Protein AF-A0A4Q3GVM4-F1 (afdb_monomer_lite)

Radius of gyration: 17.22 Å; chains: 1; bounding box: 42×36×44 Å

Structure (mmCIF, N/CA/C/O backbone):
data_AF-A0A4Q3GVM4-F1
#
_entry.id   AF-A0A4Q3GVM4-F1
#
loop_
_atom_site.group_PDB
_atom_site.id
_atom_site.type_symbol
_atom_site.label_atom_id
_atom_site.label_alt_id
_atom_site.label_comp_id
_atom_site.label_asym_id
_atom_site.label_entity_id
_atom_site.label_seq_id
_atom_site.pdbx_PDB_ins_code
_atom_site.Cartn_x
_atom_site.Cartn_y
_atom_site.Cartn_z
_atom_site.occupancy
_atom_site.B_iso_or_equiv
_atom_site.auth_seq_id
_atom_site.auth_comp_id
_atom_site.auth_asym_id
_atom_site.auth_atom_id
_atom_site.pdbx_PDB_model_num
ATOM 1 N N . MET A 1 1 ? 24.639 -1.504 -3.680 1.00 48.97 1 MET A N 1
ATOM 2 C CA . MET A 1 1 ? 23.249 -1.996 -3.869 1.00 48.97 1 MET A CA 1
ATOM 3 C C . MET A 1 1 ? 22.538 -2.455 -2.581 1.00 48.97 1 MET A C 1
ATOM 5 O O . MET A 1 1 ? 21.337 -2.691 -2.634 1.00 48.97 1 MET A O 1
ATOM 9 N N . ALA A 1 2 ? 23.210 -2.561 -1.423 1.00 47.97 2 ALA A N 1
ATOM 10 C CA . ALA A 1 2 ? 22.568 -2.948 -0.154 1.00 47.97 2 ALA A CA 1
ATOM 11 C C . ALA A 1 2 ? 21.756 -1.811 0.507 1.00 47.97 2 ALA A C 1
ATOM 13 O O . ALA A 1 2 ? 20.707 -2.059 1.096 1.00 47.97 2 ALA A O 1
ATOM 14 N N . GLU A 1 3 ? 22.196 -0.560 0.349 1.00 51.62 3 GLU A N 1
ATOM 15 C CA . GLU A 1 3 ? 21.577 0.609 0.989 1.00 51.62 3 GLU A CA 1
ATOM 16 C C . GLU A 1 3 ? 20.152 0.893 0.470 1.00 51.62 3 GLU A C 1
ATOM 18 O O . GLU A 1 3 ? 19.243 1.176 1.248 1.00 51.62 3 GLU A O 1
ATOM 23 N N . SER A 1 4 ? 19.918 0.725 -0.838 1.00 56.19 4 SER A N 1
ATOM 24 C CA . SER A 1 4 ? 18.598 0.898 -1.466 1.00 56.19 4 SER A CA 1
ATOM 25 C C . SER A 1 4 ? 17.582 -0.119 -0.944 1.00 56.19 4 SER A C 1
ATOM 27 O O . SER A 1 4 ? 16.437 0.229 -0.684 1.00 56.19 4 SER A O 1
ATOM 29 N N . ARG A 1 5 ? 18.007 -1.371 -0.722 1.00 58.22 5 ARG A N 1
ATOM 30 C CA . ARG A 1 5 ? 17.138 -2.432 -0.192 1.00 58.22 5 ARG A CA 1
ATOM 31 C C . ARG A 1 5 ? 16.709 -2.147 1.254 1.00 58.22 5 ARG A C 1
ATOM 33 O O . ARG A 1 5 ? 15.578 -2.452 1.612 1.00 58.22 5 ARG A O 1
ATOM 40 N N . HIS A 1 6 ? 17.579 -1.520 2.050 1.00 57.88 6 HIS A N 1
ATOM 41 C CA . HIS A 1 6 ? 17.276 -1.131 3.431 1.00 57.88 6 HIS A CA 1
ATOM 42 C C . HIS A 1 6 ? 16.294 0.055 3.503 1.00 57.88 6 HIS A C 1
ATOM 44 O O . HIS A 1 6 ? 15.395 0.057 4.338 1.00 57.88 6 HIS A O 1
ATOM 50 N N . LYS A 1 7 ? 16.389 1.022 2.575 1.00 63.03 7 LYS A N 1
ATOM 51 C CA . LYS A 1 7 ? 15.442 2.155 2.479 1.00 63.03 7 LYS A CA 1
ATOM 52 C C . LYS A 1 7 ? 14.023 1.714 2.102 1.00 63.03 7 LYS A C 1
ATOM 54 O O . LYS A 1 7 ? 13.053 2.289 2.582 1.00 63.03 7 LYS A O 1
ATOM 59 N N . LEU A 1 8 ? 13.890 0.666 1.289 1.00 69.75 8 LEU A N 1
ATOM 60 C CA . LEU A 1 8 ? 12.582 0.115 0.908 1.00 69.75 8 LEU A CA 1
ATOM 61 C C . LEU A 1 8 ? 11.938 -0.695 2.033 1.00 69.75 8 LEU A C 1
ATOM 63 O O . LEU A 1 8 ? 10.719 -0.689 2.150 1.00 69.75 8 LEU A O 1
ATOM 67 N N . ALA A 1 9 ? 12.741 -1.329 2.894 1.00 76.38 9 ALA A N 1
ATOM 68 C CA . ALA A 1 9 ? 12.224 -2.054 4.053 1.00 76.38 9 ALA A CA 1
ATOM 69 C C . ALA A 1 9 ? 11.452 -1.127 5.010 1.00 76.38 9 ALA A C 1
ATOM 71 O O . ALA A 1 9 ? 10.429 -1.526 5.562 1.00 76.38 9 ALA A O 1
ATOM 72 N N . PHE A 1 10 ? 11.886 0.132 5.151 1.00 81.88 10 PHE A N 1
ATOM 73 C CA . PHE A 1 10 ? 11.134 1.146 5.894 1.00 81.88 10 PHE A CA 1
ATOM 74 C C . PHE A 1 10 ? 9.769 1.442 5.253 1.00 81.88 10 PHE A C 1
ATOM 76 O O . PHE A 1 10 ? 8.774 1.553 5.962 1.00 81.88 10 PHE A O 1
ATOM 83 N N . LEU A 1 11 ? 9.693 1.508 3.919 1.00 82.81 11 LEU A N 1
ATOM 84 C CA . LEU A 1 11 ? 8.435 1.720 3.192 1.00 82.81 11 LEU A CA 1
ATOM 85 C C . LEU A 1 11 ? 7.505 0.500 3.251 1.00 82.81 11 LEU A C 1
ATOM 87 O O . LEU A 1 11 ? 6.294 0.664 3.368 1.00 82.81 11 LEU A O 1
ATOM 91 N N . ASP A 1 12 ? 8.047 -0.720 3.231 1.00 83.31 12 ASP A N 1
ATOM 92 C CA . ASP A 1 12 ? 7.274 -1.935 3.512 1.00 83.31 12 ASP A CA 1
ATOM 93 C C . ASP A 1 12 ? 6.726 -1.930 4.951 1.00 83.31 12 ASP A C 1
ATOM 95 O O . ASP A 1 12 ? 5.575 -2.314 5.175 1.00 83.31 12 ASP A O 1
ATOM 99 N N . GLY A 1 13 ? 7.512 -1.441 5.918 1.00 84.38 13 GLY A N 1
ATOM 100 C CA . GLY A 1 13 ? 7.070 -1.211 7.296 1.00 84.38 13 GLY A CA 1
ATOM 101 C C . GLY A 1 13 ? 5.973 -0.149 7.392 1.00 84.38 13 GLY A C 1
ATOM 102 O O . GLY A 1 13 ? 4.970 -0.359 8.071 1.00 84.38 13 GLY A O 1
ATOM 103 N N . LEU A 1 14 ? 6.107 0.950 6.644 1.00 86.44 14 LEU A N 1
ATOM 104 C CA . LEU A 1 14 ? 5.104 2.011 6.563 1.00 86.44 14 LEU A CA 1
ATOM 105 C C . LEU A 1 14 ? 3.800 1.514 5.925 1.00 86.44 14 LEU A C 1
ATOM 107 O O . LEU A 1 14 ? 2.724 1.887 6.381 1.00 86.44 14 LEU A O 1
ATOM 111 N N . ARG A 1 15 ? 3.868 0.613 4.935 1.00 86.38 15 ARG A N 1
ATOM 112 C CA . ARG A 1 15 ? 2.685 -0.084 4.405 1.00 86.38 15 ARG A CA 1
ATOM 113 C C . ARG A 1 15 ? 1.995 -0.905 5.498 1.00 86.38 15 ARG A C 1
ATOM 115 O O . ARG A 1 15 ? 0.772 -0.863 5.610 1.00 86.38 15 ARG A O 1
ATOM 122 N N . GLY A 1 16 ? 2.768 -1.636 6.304 1.00 85.62 16 GLY A N 1
ATOM 123 C CA . GLY A 1 16 ? 2.251 -2.378 7.457 1.00 85.62 16 GLY A CA 1
ATOM 124 C C . GLY A 1 16 ? 1.559 -1.457 8.465 1.00 85.62 16 GLY A C 1
ATOM 125 O O . GLY A 1 16 ? 0.412 -1.701 8.839 1.00 85.62 16 GLY A O 1
ATOM 126 N N . PHE A 1 17 ? 2.208 -0.348 8.818 1.00 88.00 17 PHE A N 1
ATOM 127 C CA . PHE A 1 17 ? 1.648 0.679 9.694 1.00 88.00 17 PHE A CA 1
ATOM 128 C C . PHE A 1 17 ? 0.351 1.282 9.136 1.00 88.00 17 PHE A C 1
ATOM 130 O O . PHE A 1 17 ? -0.640 1.357 9.857 1.00 88.00 17 PHE A O 1
ATOM 137 N N . ALA A 1 18 ? 0.315 1.626 7.845 1.00 87.31 18 ALA A N 1
ATOM 138 C CA . ALA A 1 18 ? -0.884 2.139 7.188 1.00 87.31 18 ALA A CA 1
ATOM 139 C C . ALA A 1 18 ? -2.031 1.115 7.226 1.00 87.31 18 ALA A C 1
ATOM 141 O O . ALA A 1 18 ? -3.155 1.475 7.552 1.00 87.31 18 ALA A O 1
ATOM 142 N N . SER A 1 19 ? -1.759 -0.175 6.991 1.00 86.94 19 SER A N 1
ATOM 143 C CA . SER A 1 19 ? -2.795 -1.217 7.083 1.00 86.94 19 SER A CA 1
ATOM 144 C C . SER A 1 19 ? -3.345 -1.402 8.503 1.00 86.94 19 SER A C 1
ATOM 146 O O . SER A 1 19 ? -4.548 -1.595 8.676 1.00 86.94 19 SER A O 1
ATOM 148 N N . LEU A 1 20 ? -2.490 -1.278 9.527 1.00 87.50 20 LEU A N 1
ATOM 149 C CA . LEU A 1 20 ? -2.920 -1.302 10.924 1.00 87.50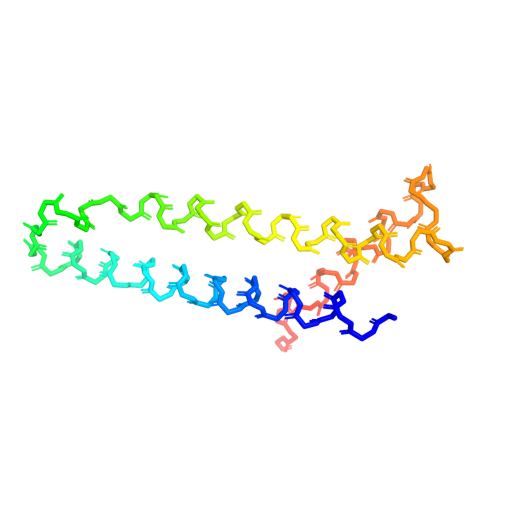 20 LEU A CA 1
ATOM 150 C C . LEU A 1 20 ? -3.770 -0.072 11.254 1.00 87.50 20 LEU A C 1
ATOM 152 O O . LEU A 1 20 ? -4.79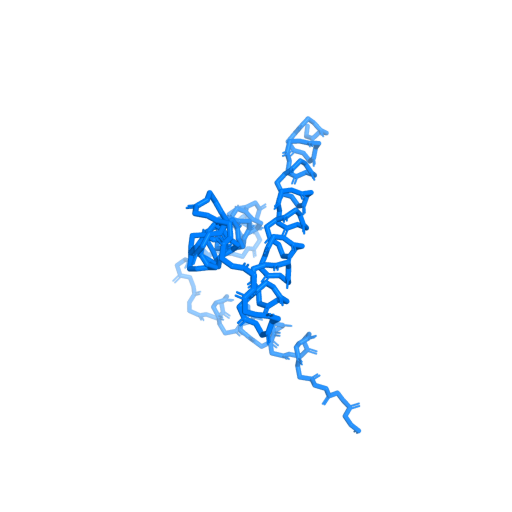5 -0.200 11.915 1.00 87.50 20 LEU A O 1
ATOM 156 N N . TRP A 1 21 ? -3.387 1.100 10.748 1.00 84.19 21 TRP A N 1
ATOM 157 C CA . TRP A 1 21 ? -4.183 2.316 10.884 1.00 84.19 21 TRP A CA 1
ATOM 158 C C . TRP A 1 21 ? -5.559 2.156 10.230 1.00 84.19 21 TRP A C 1
ATOM 160 O O . TRP A 1 21 ? -6.562 2.475 10.862 1.00 84.19 21 TRP A O 1
ATOM 170 N N . VAL A 1 22 ? -5.644 1.598 9.015 1.00 84.75 22 VAL A N 1
ATOM 171 C CA . VAL A 1 22 ? -6.925 1.301 8.345 1.00 84.75 22 VAL A CA 1
ATOM 172 C C . VAL A 1 22 ? -7.798 0.386 9.208 1.00 84.75 22 VAL A C 1
ATOM 174 O O . VAL A 1 22 ? -8.988 0.662 9.371 1.00 84.75 22 VAL A O 1
ATOM 177 N N . LEU A 1 23 ? -7.220 -0.670 9.793 1.00 84.75 23 LEU A N 1
ATOM 178 C CA . LEU A 1 23 ? -7.935 -1.589 10.683 1.00 84.75 23 LEU A CA 1
ATOM 179 C C . LEU A 1 23 ? -8.467 -0.865 11.927 1.00 84.75 23 LEU A C 1
ATOM 181 O O . LEU A 1 23 ? -9.644 -0.993 12.254 1.00 84.75 23 LEU A O 1
ATOM 185 N N . VAL A 1 24 ? -7.620 -0.079 12.595 1.00 82.69 24 VAL A N 1
ATOM 186 C CA . VAL A 1 24 ? -8.003 0.700 13.781 1.00 82.69 24 VAL A CA 1
ATOM 187 C C . VAL A 1 24 ? -9.097 1.714 13.438 1.00 82.69 24 VAL A C 1
ATOM 189 O O . VAL A 1 24 ? -10.075 1.811 14.174 1.00 82.69 24 VAL A O 1
ATOM 192 N N . GLY A 1 25 ? -8.995 2.398 12.295 1.00 78.81 25 GLY A N 1
ATOM 193 C CA . GLY A 1 25 ? -10.019 3.321 11.802 1.00 78.81 25 GLY A CA 1
ATOM 194 C C . GLY A 1 25 ? -11.373 2.639 11.579 1.00 78.81 25 GLY A C 1
ATOM 195 O O . GLY A 1 25 ? -12.397 3.149 12.029 1.00 78.81 25 GLY A O 1
ATOM 196 N N . HIS A 1 26 ? -11.393 1.443 10.978 1.00 83.12 26 HIS A N 1
ATOM 197 C CA . HIS A 1 26 ? -12.626 0.661 10.813 1.00 83.12 26 HIS A CA 1
ATOM 198 C C . HIS A 1 26 ? -13.198 0.177 12.154 1.00 83.12 26 HIS A C 1
ATOM 200 O O . HIS A 1 26 ? -14.410 0.226 12.356 1.00 83.12 26 HIS A O 1
ATOM 206 N N . VAL A 1 27 ? -12.353 -0.251 13.097 1.00 80.31 27 VAL A N 1
ATOM 207 C CA . VAL A 1 27 ? -12.792 -0.668 14.441 1.00 80.31 27 VAL A CA 1
ATOM 208 C C . VAL A 1 27 ? -13.390 0.511 15.217 1.00 80.31 27 VAL A C 1
ATOM 210 O O . VAL A 1 27 ? -14.430 0.359 15.857 1.00 80.31 27 VAL A O 1
ATOM 213 N N . MET A 1 28 ? -12.792 1.701 15.132 1.00 74.31 28 MET A N 1
ATOM 214 C CA . MET A 1 28 ? -13.329 2.922 15.748 1.00 74.31 28 MET A CA 1
ATOM 215 C C . MET A 1 28 ? -14.651 3.356 15.103 1.00 74.31 28 MET A C 1
ATOM 217 O O . MET A 1 28 ? -15.590 3.723 15.810 1.00 74.31 28 MET A O 1
ATOM 221 N N . PHE A 1 29 ? -14.758 3.246 13.774 1.00 73.00 29 PHE A N 1
ATOM 222 C CA . PHE A 1 29 ? -15.999 3.509 13.045 1.00 73.00 29 PHE A CA 1
ATOM 223 C C . PHE A 1 29 ? -17.133 2.570 13.488 1.00 73.00 29 PHE A C 1
ATOM 225 O O . PHE A 1 29 ? -18.234 3.032 13.778 1.00 73.00 29 PHE A O 1
ATOM 232 N N . LEU A 1 30 ? -16.855 1.267 13.615 1.00 76.19 30 LEU A N 1
ATOM 233 C CA . LEU A 1 30 ? -17.839 0.255 14.024 1.00 76.19 30 LEU A CA 1
ATOM 234 C C . LEU A 1 30 ? -18.236 0.344 15.507 1.00 76.19 30 LEU A C 1
ATOM 236 O O . LEU A 1 30 ? -19.363 0.006 15.857 1.00 76.19 30 LEU A O 1
ATOM 240 N N . THR A 1 31 ? -17.337 0.795 16.384 1.00 77.56 31 THR A N 1
ATOM 241 C CA . THR A 1 31 ? -17.599 0.923 17.834 1.00 77.56 31 THR A CA 1
ATOM 242 C C . THR A 1 31 ? -18.268 2.244 18.225 1.00 77.56 31 THR A C 1
ATOM 244 O O . THR A 1 31 ? -18.648 2.416 19.381 1.00 77.56 31 THR A O 1
ATOM 247 N N . GLY A 1 32 ? -18.430 3.187 17.288 1.00 67.81 32 GLY A N 1
ATOM 248 C CA . GLY A 1 32 ? -19.054 4.491 17.542 1.00 67.81 32 GLY A CA 1
ATOM 249 C C . GLY A 1 32 ? -18.195 5.459 18.368 1.00 67.81 32 GLY A C 1
ATOM 250 O O . GLY A 1 32 ? -18.638 6.567 18.674 1.00 67.81 32 GLY A O 1
ATOM 251 N N . TYR A 1 33 ? -16.957 5.080 18.702 1.00 65.19 33 TYR A N 1
ATOM 252 C CA . TYR A 1 33 ? -15.996 5.919 19.412 1.00 65.19 33 TYR A CA 1
ATOM 253 C C . TYR A 1 33 ? -15.318 6.880 18.426 1.00 65.19 33 TYR A C 1
ATOM 255 O O . TYR A 1 33 ? -14.309 6.565 17.796 1.00 65.19 33 TYR A O 1
ATOM 263 N N . LYS A 1 34 ? -15.879 8.084 18.277 1.00 57.97 34 LYS A N 1
ATOM 264 C CA . LYS A 1 34 ? -15.298 9.141 17.436 1.00 57.97 34 LYS A CA 1
ATOM 265 C C . LYS A 1 34 ? -14.224 9.913 18.199 1.00 57.97 34 LYS A C 1
ATOM 267 O O . LYS A 1 34 ? -14.508 10.921 18.840 1.00 57.97 34 LYS A O 1
ATOM 272 N N . VAL A 1 35 ? -12.972 9.475 18.095 1.00 60.25 35 VAL A N 1
ATOM 273 C CA . VAL A 1 35 ? -11.826 10.337 18.410 1.00 60.25 35 VAL A CA 1
ATOM 274 C C . VAL A 1 35 ? -11.539 11.169 17.161 1.00 60.25 35 VAL A C 1
ATOM 276 O O . VAL A 1 35 ? -11.107 10.628 16.149 1.00 60.25 35 VAL A O 1
ATOM 279 N N . MET A 1 36 ? -11.788 12.479 17.223 1.00 56.06 36 MET A N 1
ATOM 280 C CA . MET A 1 36 ? -11.686 13.436 16.102 1.00 56.06 36 MET A CA 1
ATOM 281 C C . MET A 1 36 ? -10.327 13.424 15.365 1.00 56.06 36 MET A C 1
ATOM 283 O O . MET A 1 36 ? -10.240 13.893 14.240 1.00 56.06 36 MET A O 1
ATOM 287 N N . ILE A 1 37 ? -9.281 12.850 15.968 1.00 55.94 37 ILE A N 1
ATOM 288 C CA . ILE A 1 37 ? -7.921 12.751 15.410 1.00 55.94 37 ILE A CA 1
ATOM 289 C C . ILE A 1 37 ? -7.733 11.499 14.524 1.00 55.94 37 ILE A C 1
ATOM 291 O O . ILE A 1 37 ? -6.883 11.497 13.641 1.00 55.94 37 ILE A O 1
ATOM 295 N N . PHE A 1 38 ? -8.537 10.446 14.716 1.00 54.62 38 PHE A N 1
ATOM 296 C CA . PHE A 1 38 ? -8.485 9.192 13.937 1.00 54.62 38 PHE A CA 1
ATOM 297 C C . PHE A 1 38 ? -9.723 8.992 13.045 1.00 54.62 38 PHE A C 1
ATOM 299 O O . PHE A 1 38 ? -9.931 7.910 12.501 1.00 54.62 38 PHE A O 1
ATOM 306 N N . ALA A 1 39 ? -10.566 10.020 12.927 1.00 53.19 39 ALA A N 1
ATOM 307 C CA . ALA A 1 39 ? -11.935 9.915 12.425 1.00 53.19 39 ALA A CA 1
ATOM 308 C C . ALA A 1 39 ? -12.065 9.684 10.910 1.00 53.19 39 ALA A C 1
ATOM 310 O O . ALA A 1 39 ? -13.165 9.387 10.449 1.00 53.19 39 ALA A O 1
ATOM 311 N N . GLU A 1 40 ? -10.975 9.780 10.149 1.00 63.91 40 GLU A N 1
ATOM 312 C CA . GLU A 1 40 ? -10.983 9.584 8.700 1.00 63.91 40 GLU A CA 1
ATOM 313 C C . GLU A 1 40 ? -10.135 8.359 8.336 1.00 63.91 40 GLU A C 1
ATOM 315 O O . GLU A 1 40 ? -8.930 8.480 8.091 1.00 63.91 40 GLU A O 1
ATOM 320 N N . PRO A 1 41 ? -10.737 7.152 8.311 1.00 68.62 41 PRO A N 1
ATOM 321 C CA . PRO A 1 41 ? -10.065 5.958 7.796 1.00 68.62 41 PRO A CA 1
ATOM 322 C C . PRO A 1 41 ? -9.574 6.142 6.348 1.00 68.62 41 PRO A C 1
ATOM 324 O O . PRO A 1 41 ? -8.633 5.461 5.939 1.00 68.62 41 PRO A O 1
ATOM 327 N N . ASP A 1 42 ? -10.152 7.090 5.609 1.00 76.62 42 ASP A N 1
ATOM 328 C CA . ASP A 1 42 ? -9.817 7.415 4.222 1.00 76.62 42 ASP A CA 1
ATOM 329 C C . ASP A 1 42 ? -8.342 7.806 4.049 1.00 76.62 42 ASP A C 1
ATOM 331 O O . ASP A 1 42 ? -7.666 7.255 3.181 1.00 76.62 42 ASP A O 1
ATOM 335 N N . LEU A 1 43 ? -7.780 8.632 4.942 1.00 80.50 43 LEU A N 1
ATOM 336 C CA . LEU A 1 43 ? -6.364 9.032 4.875 1.00 80.50 43 LEU A CA 1
ATOM 337 C C . LEU A 1 43 ? -5.406 7.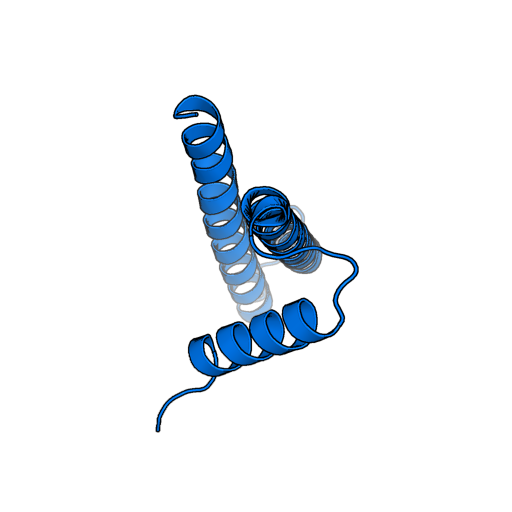838 4.996 1.00 80.50 43 LEU A C 1
ATOM 339 O O . LEU A 1 43 ? -4.355 7.789 4.352 1.00 80.50 43 LEU A O 1
ATOM 343 N N . ALA A 1 44 ? -5.763 6.850 5.816 1.00 81.31 44 ALA A N 1
ATOM 344 C CA . ALA A 1 44 ? -4.952 5.654 6.002 1.00 81.31 44 ALA A CA 1
ATOM 345 C C . ALA A 1 44 ? 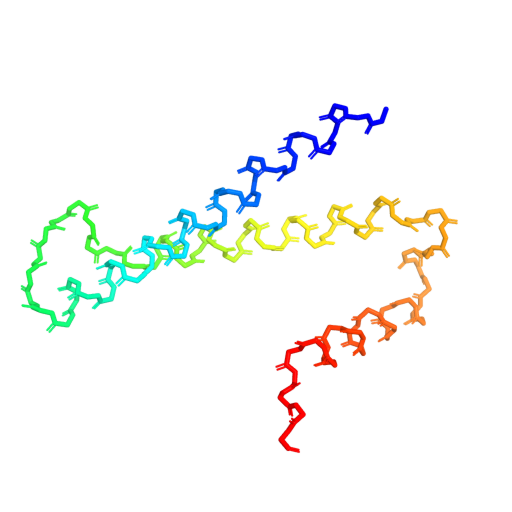-4.993 4.742 4.769 1.00 81.31 44 ALA A C 1
ATOM 347 O O . ALA A 1 44 ? -3.974 4.154 4.393 1.00 81.31 44 ALA A O 1
ATOM 348 N N . VAL A 1 45 ? -6.157 4.655 4.120 1.00 84.25 45 VAL A N 1
ATOM 349 C CA . VAL A 1 45 ? -6.336 3.917 2.866 1.00 84.25 45 VAL A CA 1
ATOM 350 C C . VAL A 1 45 ? -5.565 4.596 1.737 1.00 84.25 45 VAL A C 1
ATOM 352 O O . VAL A 1 45 ? -4.829 3.921 1.015 1.00 84.25 45 VAL A O 1
ATOM 355 N N . GLU A 1 46 ? -5.666 5.919 1.611 1.00 87.62 46 GLU A N 1
ATOM 356 C CA . GLU A 1 46 ? -4.919 6.698 0.620 1.00 87.62 46 GLU A CA 1
ATOM 357 C C . GLU A 1 46 ? -3.411 6.498 0.775 1.00 87.62 46 GLU A C 1
ATOM 3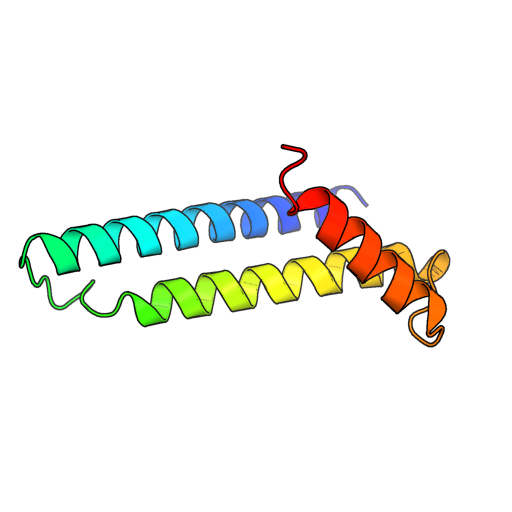59 O O . GLU A 1 46 ? -2.723 6.148 -0.190 1.00 87.62 46 GLU A O 1
ATOM 364 N N . LEU A 1 47 ? -2.898 6.615 2.003 1.00 86.44 47 LEU A N 1
ATOM 365 C CA . LEU A 1 47 ? -1.489 6.378 2.303 1.00 86.44 47 LEU A CA 1
ATOM 366 C C . LEU A 1 47 ? -1.063 4.951 1.922 1.00 86.44 47 LEU A C 1
ATOM 368 O O . LEU A 1 47 ? -0.027 4.757 1.279 1.00 86.44 47 LEU A O 1
ATOM 372 N N . PHE A 1 48 ? -1.871 3.947 2.271 1.00 87.69 48 PHE A N 1
ATOM 373 C CA . PHE A 1 48 ? -1.602 2.550 1.933 1.00 87.69 48 PHE A CA 1
ATOM 374 C C . PHE A 1 48 ? -1.542 2.319 0.415 1.00 87.69 48 PHE A C 1
ATOM 376 O O . PHE A 1 48 ? -0.630 1.638 -0.073 1.00 87.69 48 PHE A O 1
ATOM 383 N N . ILE A 1 49 ? -2.485 2.889 -0.342 1.00 87.81 49 ILE A N 1
ATOM 384 C CA . ILE A 1 49 ? -2.554 2.758 -1.803 1.00 87.81 49 ILE A CA 1
ATOM 385 C C . ILE A 1 49 ? -1.356 3.446 -2.461 1.00 87.81 49 ILE A C 1
ATOM 387 O O . ILE A 1 49 ? -0.713 2.839 -3.321 1.00 87.81 49 ILE A O 1
ATOM 391 N N . ILE A 1 50 ? -1.009 4.665 -2.036 1.00 89.44 50 ILE A N 1
ATOM 392 C CA . ILE A 1 50 ? 0.114 5.433 -2.594 1.00 89.44 50 ILE A CA 1
ATOM 393 C C . ILE A 1 50 ? 1.441 4.699 -2.369 1.00 89.44 50 ILE A C 1
ATOM 395 O O . ILE A 1 50 ? 2.196 4.493 -3.322 1.00 89.44 50 ILE A O 1
ATOM 399 N N . ILE A 1 51 ? 1.712 4.239 -1.141 1.00 89.06 51 ILE A N 1
ATOM 400 C CA . ILE A 1 51 ? 2.944 3.493 -0.826 1.00 89.06 51 ILE A CA 1
ATOM 401 C C . ILE A 1 51 ? 3.005 2.191 -1.627 1.00 89.06 51 ILE A C 1
ATOM 403 O O . ILE A 1 51 ? 4.055 1.835 -2.166 1.00 89.06 51 ILE A O 1
ATOM 407 N N . SER A 1 52 ? 1.877 1.486 -1.738 1.00 86.44 52 SER A N 1
ATOM 408 C CA . SER A 1 52 ? 1.797 0.252 -2.519 1.00 86.44 52 SER A CA 1
ATOM 409 C C . SER A 1 52 ? 2.094 0.509 -3.996 1.00 86.44 52 SER A C 1
ATOM 411 O O . SER A 1 52 ? 2.909 -0.200 -4.581 1.00 86.44 52 SER A O 1
ATOM 413 N N . GLY A 1 53 ? 1.499 1.545 -4.593 1.00 85.25 53 GLY A N 1
ATOM 414 C CA . GLY A 1 53 ? 1.761 1.937 -5.978 1.00 85.25 53 GLY A CA 1
ATOM 415 C C . GLY A 1 53 ? 3.225 2.308 -6.214 1.00 85.25 53 GLY A C 1
ATOM 416 O O . GLY A 1 53 ? 3.835 1.813 -7.162 1.00 85.25 53 GLY A O 1
ATOM 417 N N . PHE A 1 54 ? 3.810 3.099 -5.313 1.00 87.06 54 PHE A N 1
ATOM 418 C CA . PHE A 1 54 ? 5.214 3.501 -5.379 1.00 87.06 54 PHE A CA 1
ATOM 419 C C . PHE A 1 54 ? 6.176 2.307 -5.310 1.00 87.06 54 PHE A C 1
ATOM 421 O O . PHE A 1 54 ? 7.084 2.189 -6.130 1.00 87.06 54 PHE A O 1
ATOM 428 N N . LEU A 1 55 ? 5.979 1.380 -4.367 1.00 83.81 55 LEU A N 1
ATOM 429 C CA . LEU A 1 55 ? 6.829 0.190 -4.260 1.00 83.81 55 LEU A CA 1
ATOM 430 C C . LEU A 1 55 ? 6.722 -0.693 -5.507 1.00 83.81 55 LEU A C 1
ATOM 432 O O . LEU A 1 55 ? 7.720 -1.246 -5.973 1.00 83.81 55 LEU A O 1
ATOM 436 N N . MET A 1 56 ? 5.523 -0.808 -6.079 1.00 81.75 56 MET A N 1
ATOM 437 C CA . MET A 1 56 ? 5.305 -1.587 -7.294 1.00 81.75 56 MET A CA 1
ATOM 438 C C . MET A 1 56 ? 6.042 -1.006 -8.498 1.00 81.75 56 MET A C 1
ATOM 440 O O . MET A 1 56 ? 6.719 -1.759 -9.198 1.00 81.75 56 MET A O 1
ATOM 444 N N . THR A 1 57 ? 5.954 0.306 -8.727 1.00 81.25 57 THR A N 1
ATOM 445 C CA . THR A 1 57 ? 6.683 0.966 -9.820 1.00 81.25 57 THR A CA 1
ATOM 446 C C . THR A 1 57 ? 8.188 0.942 -9.578 1.00 81.25 57 THR A C 1
ATOM 448 O O . THR A 1 57 ? 8.938 0.636 -10.501 1.00 81.25 57 THR A O 1
ATOM 451 N N . TYR A 1 58 ? 8.638 1.142 -8.338 1.00 81.62 58 TYR A N 1
ATOM 452 C CA . TYR A 1 58 ? 10.052 1.076 -7.972 1.00 81.62 58 TYR A CA 1
ATOM 453 C C . TYR A 1 58 ? 10.667 -0.306 -8.249 1.00 81.62 58 TYR A C 1
ATOM 455 O O . TYR A 1 58 ? 11.712 -0.416 -8.893 1.00 81.62 58 TYR A O 1
ATOM 463 N N . HIS A 1 59 ? 10.019 -1.389 -7.803 1.00 77.88 59 HIS A N 1
ATOM 464 C CA . HIS A 1 59 ? 10.506 -2.749 -8.058 1.00 77.88 59 HIS A CA 1
ATOM 465 C C . HIS A 1 59 ? 10.510 -3.110 -9.543 1.00 77.88 59 HIS A C 1
ATOM 467 O O . HIS A 1 59 ? 11.322 -3.932 -9.969 1.00 77.88 59 HIS A O 1
ATOM 473 N N . TYR A 1 60 ? 9.607 -2.512 -10.314 1.00 72.50 60 TYR A N 1
ATOM 474 C CA . TYR A 1 60 ? 9.525 -2.708 -11.752 1.00 72.50 60 TYR A CA 1
ATOM 475 C C . TYR A 1 60 ? 10.620 -1.931 -12.494 1.00 72.50 60 TYR A C 1
ATOM 477 O O . TYR A 1 60 ? 11.306 -2.499 -13.338 1.00 72.50 60 TYR A O 1
ATOM 485 N N . GLN A 1 61 ? 10.885 -0.683 -12.099 1.00 75.38 61 GLN A N 1
ATOM 486 C CA . GLN A 1 61 ? 11.994 0.119 -12.622 1.00 75.38 61 GLN A CA 1
ATOM 487 C C . GLN A 1 61 ? 13.354 -0.518 -12.302 1.00 75.38 61 GLN A C 1
ATOM 489 O O . GLN A 1 61 ? 14.236 -0.572 -13.153 1.00 75.38 61 GLN A O 1
ATOM 494 N N . ALA A 1 62 ? 13.507 -1.116 -11.118 1.00 76.56 62 ALA A N 1
ATOM 495 C CA . ALA A 1 62 ? 14.703 -1.880 -10.761 1.00 76.56 62 ALA A CA 1
ATOM 496 C C . ALA A 1 62 ? 14.932 -3.128 -11.644 1.00 76.56 62 ALA A C 1
ATOM 498 O O . ALA A 1 62 ? 16.029 -3.681 -11.652 1.00 76.56 62 ALA A O 1
ATOM 499 N N . ARG A 1 63 ? 13.908 -3.594 -12.372 1.00 71.06 63 ARG A N 1
ATOM 500 C CA . ARG A 1 63 ? 13.976 -4.727 -13.312 1.00 71.06 63 ARG A CA 1
ATOM 501 C C . ARG A 1 63 ? 13.984 -4.289 -14.773 1.00 71.06 63 ARG A C 1
ATOM 503 O O . ARG A 1 63 ? 14.024 -5.151 -15.646 1.00 71.06 63 ARG A O 1
ATOM 510 N N . GLN A 1 64 ? 14.004 -2.984 -15.037 1.00 71.75 64 GLN A N 1
ATOM 511 C CA . GLN A 1 64 ? 13.914 -2.409 -16.378 1.00 71.75 64 GLN A CA 1
ATOM 512 C C . GLN A 1 64 ? 14.989 -2.944 -17.338 1.00 71.75 64 GLN A C 1
ATOM 514 O O . GLN A 1 64 ? 14.717 -3.086 -18.526 1.00 71.75 64 GLN A O 1
ATOM 519 N N . GLU A 1 65 ? 16.179 -3.293 -16.836 1.00 67.38 65 GLU A N 1
ATOM 520 C CA . GLU A 1 65 ? 17.254 -3.895 -17.643 1.00 67.38 65 GLU A CA 1
ATOM 521 C C . GLU A 1 65 ? 16.898 -5.283 -18.206 1.00 67.38 65 GLU A C 1
ATOM 523 O O . GLU A 1 65 ? 17.406 -5.672 -19.252 1.00 67.38 65 GLU A O 1
ATOM 528 N N . ARG A 1 66 ? 16.026 -6.039 -17.527 1.00 67.44 66 ARG A N 1
ATOM 529 C CA . ARG A 1 66 ? 15.551 -7.364 -17.969 1.00 67.44 66 ARG A CA 1
ATOM 530 C C . ARG A 1 66 ? 14.155 -7.325 -18.589 1.00 67.44 66 ARG A C 1
ATOM 532 O O . ARG A 1 66 ? 13.815 -8.193 -19.382 1.00 67.44 66 ARG A O 1
ATOM 539 N N . GLU A 1 67 ? 13.348 -6.350 -18.193 1.00 68.88 67 GLU A N 1
ATOM 540 C CA . GLU A 1 67 ? 11.923 -6.241 -18.492 1.00 68.88 67 GLU A CA 1
ATOM 541 C C . GLU A 1 67 ? 11.638 -4.799 -18.978 1.00 68.88 67 GLU A C 1
ATOM 543 O O . GLU A 1 67 ? 11.241 -3.940 -18.185 1.00 68.88 67 GLU A O 1
ATOM 548 N N . PRO A 1 68 ? 11.889 -4.482 -20.268 1.00 70.00 68 PRO A N 1
ATOM 549 C CA . PRO A 1 68 ? 11.779 -3.121 -20.787 1.00 70.00 68 PRO A CA 1
ATOM 550 C C . PRO A 1 68 ? 10.344 -2.589 -20.702 1.00 70.00 68 PRO A C 1
ATOM 552 O O . PRO A 1 68 ? 9.372 -3.258 -21.062 1.00 70.00 68 PRO A O 1
ATOM 555 N N . TRP A 1 69 ? 10.224 -1.339 -20.249 1.00 64.31 69 TRP A N 1
ATOM 556 C CA . TRP A 1 69 ? 8.948 -0.708 -19.888 1.00 64.31 69 TRP A CA 1
ATOM 557 C C . TRP A 1 69 ? 8.023 -0.446 -21.088 1.00 64.31 69 TRP A C 1
ATOM 559 O O . TRP A 1 69 ? 6.800 -0.440 -20.951 1.00 64.31 69 TRP A O 1
ATOM 569 N N . MET A 1 70 ? 8.631 -0.265 -22.264 1.00 68.06 70 MET A N 1
ATOM 570 C CA . MET A 1 70 ? 7.970 0.003 -23.547 1.00 68.06 70 MET A CA 1
ATOM 571 C C . MET A 1 70 ? 7.344 -1.250 -24.179 1.00 68.06 70 MET A C 1
ATOM 573 O O . MET A 1 70 ? 6.551 -1.134 -25.109 1.00 68.06 70 MET A O 1
ATOM 577 N N . ALA A 1 71 ? 7.689 -2.452 -23.706 1.00 74.19 71 ALA A N 1
ATOM 578 C CA . ALA A 1 71 ? 7.150 -3.684 -24.264 1.00 74.19 71 ALA A CA 1
ATOM 579 C C . ALA A 1 71 ? 5.805 -4.034 -23.607 1.00 74.19 71 ALA A C 1
ATOM 581 O O . ALA A 1 71 ? 5.710 -4.237 -22.396 1.00 74.19 71 ALA A O 1
ATOM 582 N N . ALA A 1 72 ? 4.753 -4.150 -24.422 1.00 71.62 72 ALA A N 1
ATOM 583 C CA . ALA A 1 72 ? 3.408 -4.520 -23.969 1.00 71.62 72 ALA A CA 1
ATOM 584 C C . ALA A 1 72 ? 3.349 -5.924 -23.329 1.00 71.62 72 ALA A C 1
ATOM 586 O O . ALA A 1 72 ? 2.470 -6.204 -22.515 1.00 71.62 72 ALA A O 1
ATOM 587 N N . ASP A 1 73 ? 4.294 -6.803 -23.670 1.00 75.06 73 ASP A N 1
ATOM 588 C CA . ASP A 1 73 ? 4.390 -8.153 -23.110 1.00 75.06 73 ASP A CA 1
ATOM 589 C C . ASP A 1 73 ? 4.790 -8.153 -21.623 1.00 75.06 73 ASP A C 1
ATOM 591 O O . ASP A 1 73 ? 4.257 -8.918 -20.813 1.00 75.06 73 ASP A O 1
ATOM 595 N N . THR A 1 74 ? 5.636 -7.202 -21.223 1.00 76.31 74 THR A N 1
ATOM 596 C CA . THR A 1 74 ? 6.063 -7.024 -19.833 1.00 76.31 74 THR A CA 1
ATOM 597 C C . THR A 1 74 ? 4.875 -6.678 -18.929 1.00 76.31 74 THR A C 1
ATOM 599 O O . THR A 1 74 ? 4.730 -7.228 -17.835 1.00 76.31 74 THR A O 1
ATOM 602 N N . TRP A 1 75 ? 3.956 -5.837 -19.423 1.00 75.50 75 TRP A N 1
ATOM 603 C CA . TRP A 1 75 ? 2.719 -5.479 -18.723 1.00 75.50 75 TRP A CA 1
ATOM 604 C C . TRP A 1 75 ? 1.800 -6.686 -18.522 1.00 75.50 75 TRP A C 1
ATOM 606 O O . TRP A 1 75 ? 1.262 -6.872 -17.430 1.00 75.50 75 TRP A O 1
ATOM 616 N N . LYS A 1 76 ? 1.651 -7.546 -19.539 1.00 78.44 76 LYS A N 1
ATOM 617 C CA . LYS A 1 76 ? 0.874 -8.790 -19.415 1.00 78.44 76 LYS A CA 1
ATOM 618 C C . LYS A 1 76 ? 1.486 -9.704 -18.359 1.00 78.44 76 LYS A C 1
ATOM 620 O O . LYS A 1 76 ? 0.790 -10.137 -17.445 1.00 78.44 76 LYS A O 1
ATOM 625 N N . THR A 1 77 ? 2.794 -9.928 -18.435 1.00 79.31 77 THR A N 1
ATOM 626 C CA . THR A 1 77 ? 3.530 -10.765 -17.480 1.00 79.31 77 THR A CA 1
ATOM 627 C C . THR A 1 77 ? 3.396 -10.248 -16.045 1.00 79.31 77 THR A C 1
ATOM 629 O O . THR A 1 77 ? 3.203 -11.032 -15.113 1.00 79.31 77 THR A O 1
ATOM 632 N N . PHE A 1 78 ? 3.436 -8.929 -15.852 1.00 81.00 78 PHE A N 1
ATOM 633 C CA . PHE A 1 78 ? 3.211 -8.294 -14.557 1.00 81.00 78 PHE A CA 1
ATOM 634 C C . PHE A 1 78 ? 1.819 -8.586 -13.988 1.00 81.00 78 PHE A C 1
ATOM 636 O O . PHE A 1 78 ? 1.709 -9.060 -12.854 1.00 81.00 78 PHE A O 1
ATOM 643 N N . TRP A 1 79 ? 0.763 -8.338 -14.769 1.00 79.75 79 TRP A N 1
ATOM 644 C CA . TRP A 1 79 ? -0.615 -8.552 -14.325 1.00 79.75 79 TRP A CA 1
ATOM 645 C C . TRP A 1 79 ? -0.923 -10.028 -14.090 1.00 79.75 79 TRP A C 1
ATOM 647 O O . TRP A 1 79 ? -1.562 -10.348 -13.094 1.00 79.75 79 TRP A O 1
ATOM 657 N N . VAL A 1 80 ? -0.399 -10.928 -14.925 1.00 84.50 80 VAL A N 1
ATOM 658 C CA . VAL A 1 80 ? -0.543 -12.381 -14.755 1.00 84.50 80 VAL A CA 1
ATOM 659 C C . VAL A 1 80 ? 0.123 -12.847 -13.457 1.00 84.50 80 VAL A C 1
ATOM 661 O O . VAL A 1 80 ? -0.519 -13.496 -12.633 1.00 84.50 80 VAL A O 1
ATOM 664 N N . ARG A 1 81 ? 1.381 -12.457 -13.202 1.00 81.81 81 ARG A N 1
ATOM 665 C CA . ARG A 1 81 ? 2.080 -12.783 -11.942 1.00 81.81 81 ARG A CA 1
ATOM 666 C C . ARG A 1 81 ? 1.361 -12.205 -1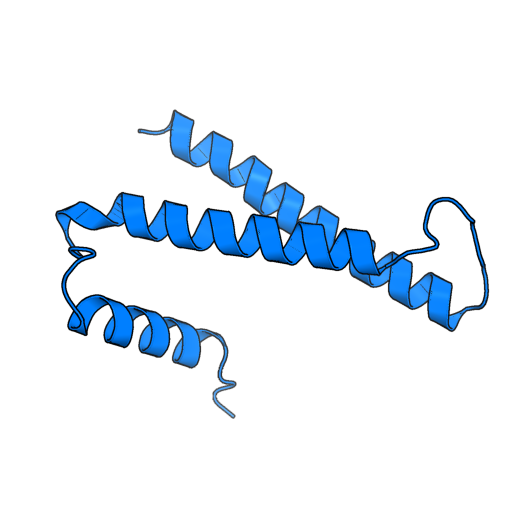0.722 1.00 81.81 81 ARG A C 1
ATOM 668 O O . ARG A 1 81 ? 1.314 -12.847 -9.675 1.00 81.81 81 ARG A O 1
ATOM 675 N N . ARG A 1 82 ? 0.819 -10.988 -10.842 1.00 83.94 82 ARG A N 1
ATOM 676 C CA . ARG A 1 82 ? 0.046 -10.346 -9.773 1.00 83.94 82 ARG A CA 1
ATOM 677 C C . ARG A 1 82 ? -1.269 -11.079 -9.522 1.00 83.94 82 ARG A C 1
ATOM 679 O O . ARG A 1 82 ? -1.604 -11.306 -8.365 1.00 83.94 82 ARG A O 1
ATOM 686 N N . PHE A 1 83 ? -1.969 -11.477 -10.579 1.00 81.94 83 PHE A N 1
ATOM 687 C CA . PHE A 1 83 ? -3.217 -12.225 -10.497 1.00 81.94 83 PHE A CA 1
ATOM 688 C C . PHE A 1 83 ? -3.004 -13.565 -9.796 1.00 81.94 83 PHE A C 1
ATOM 690 O O . PHE A 1 83 ? -3.649 -13.806 -8.789 1.00 81.94 83 PHE A O 1
ATOM 697 N N . PHE A 1 84 ? -2.024 -14.372 -10.214 1.00 82.38 84 PHE A N 1
ATOM 698 C CA . PHE A 1 84 ? -1.731 -15.660 -9.565 1.00 82.38 84 PHE A CA 1
ATOM 699 C C . PHE A 1 84 ? -1.234 -15.545 -8.117 1.00 82.38 84 PHE A C 1
ATOM 701 O O . PHE A 1 84 ? -1.292 -16.516 -7.374 1.00 82.38 84 PHE A O 1
ATOM 708 N N . ARG A 1 85 ? -0.744 -14.373 -7.694 1.00 80.56 85 ARG A N 1
ATOM 709 C CA . ARG A 1 85 ? -0.389 -14.124 -6.290 1.00 80.56 85 ARG A CA 1
ATOM 710 C C . ARG A 1 85 ? -1.611 -13.801 -5.418 1.00 80.56 85 ARG A C 1
ATOM 712 O O . ARG A 1 85 ? -1.568 -14.069 -4.224 1.00 80.56 85 ARG A O 1
ATOM 719 N N . ILE A 1 86 ? -2.642 -13.168 -5.983 1.00 79.75 86 ILE A N 1
ATOM 720 C CA . ILE A 1 86 ? -3.833 -12.693 -5.251 1.00 79.75 86 ILE A CA 1
ATOM 721 C C . ILE A 1 86 ? -4.994 -13.684 -5.375 1.00 79.75 86 ILE A C 1
ATOM 723 O O . ILE A 1 86 ? -5.790 -13.811 -4.449 1.00 79.75 86 ILE A O 1
ATOM 727 N N . ALA A 1 87 ? -5.104 -14.370 -6.513 1.00 77.31 87 ALA A N 1
ATOM 728 C CA . ALA A 1 87 ? -6.146 -15.346 -6.766 1.00 77.31 87 ALA A CA 1
ATOM 729 C C . ALA A 1 87 ? -5.992 -16.514 -5.778 1.00 77.31 87 ALA A C 1
ATOM 731 O O . ALA A 1 87 ? -4.935 -17.151 -5.761 1.00 77.31 87 ALA A O 1
ATOM 732 N N . PRO A 1 88 ? -7.012 -16.801 -4.951 1.00 63.34 88 PRO A N 1
ATOM 733 C CA . PRO A 1 88 ? -6.998 -17.993 -4.126 1.00 63.34 88 PRO A CA 1
ATOM 734 C C . PRO A 1 88 ? -7.030 -19.208 -5.056 1.00 63.34 88 PRO A C 1
ATOM 736 O O . PRO A 1 88 ? -7.924 -19.331 -5.892 1.00 63.34 88 PRO A O 1
ATOM 739 N N . LEU A 1 89 ? -6.033 -20.085 -4.928 1.00 64.69 89 LEU A N 1
ATOM 740 C CA . LEU A 1 89 ? -6.100 -21.442 -5.459 1.00 64.69 89 LEU A CA 1
ATOM 741 C C . LEU A 1 89 ? -7.024 -22.204 -4.496 1.00 64.69 89 LEU A C 1
ATOM 743 O O . LEU A 1 89 ? -6.563 -22.725 -3.484 1.00 64.69 89 LEU A O 1
ATOM 747 N N . TYR A 1 90 ? -8.334 -22.088 -4.707 1.00 59.91 90 TYR A N 1
ATOM 748 C CA . TYR A 1 90 ? -9.327 -22.888 -3.986 1.00 59.91 90 TYR A CA 1
ATOM 749 C C . TYR A 1 90 ? -9.181 -24.369 -4.335 1.00 59.91 90 TYR A C 1
ATOM 751 O O . TYR A 1 90 ? -8.866 -24.672 -5.510 1.00 59.91 90 TYR A O 1
#

pLDDT: mean 75.27, std 10.7, range [47.97, 89.44]

Sequence (90 aa):
MAESRHKLAFLDGLRGFASLWVLVGHVMFLTGYKVMIFAEPDLAVELFIIISGFLMTYHYQARQEREPWMAADTWKTFWVRRFFRIAPLY

Secondary structure (DSSP, 8-state):
-HHHHHHHHHHHHHHHHHHHHHHHHHHHHHHT---TTS--HHHHHHHHHHHHHHHHHHHHHTTTTTS-TT-HHHHHHHHHHHHHHHS---

Foldseek 3Di:
DVVVVVVVVVLVVLLVVLVVLLVVQVVCVVVVPDPVVSPCSPVSVVSNVVSVVVVLVVVVVVCCVVQPPPDPVSVVVVVVVVCVVPPDPD